Protein AF-A0A1J9Q0N7-F1 (afdb_monomer_lite)

Structure (mmCIF, N/CA/C/O backbone):
data_AF-A0A1J9Q0N7-F1
#
_entry.id   AF-A0A1J9Q0N7-F1
#
loop_
_atom_site.group_PDB
_atom_site.id
_atom_site.type_symbol
_atom_site.label_atom_id
_atom_site.label_alt_id
_atom_site.label_comp_id
_atom_site.label_asym_id
_atom_site.label_entity_id
_atom_site.label_seq_id
_atom_site.pdbx_PDB_ins_code
_atom_site.Cartn_x
_atom_site.Cartn_y
_atom_site.Cartn_z
_atom_site.occupancy
_atom_site.B_iso_or_equiv
_atom_site.auth_seq_id
_atom_site.auth_comp_id
_atom_site.auth_asym_id
_atom_site.auth_atom_id
_atom_site.pdbx_PDB_model_num
ATOM 1 N N . GLY A 1 1 ? -20.775 12.674 17.484 1.00 53.03 1 GLY A N 1
ATOM 2 C CA . GLY A 1 1 ? -19.984 13.177 16.344 1.00 53.03 1 GLY A CA 1
ATOM 3 C C . GLY A 1 1 ? -18.514 12.973 16.644 1.00 53.03 1 GLY A C 1
ATOM 4 O O . GLY A 1 1 ? -18.131 13.162 17.788 1.00 53.03 1 GLY A O 1
ATOM 5 N N . GLY A 1 2 ? -17.731 12.516 15.670 1.00 82.62 2 GLY A N 1
ATOM 6 C CA . GLY A 1 2 ? -16.293 12.234 15.780 1.00 82.62 2 GLY A CA 1
ATOM 7 C C . GLY A 1 2 ? -15.786 11.562 14.496 1.00 82.62 2 GLY A C 1
ATOM 8 O O . GLY A 1 2 ? -16.613 11.140 13.689 1.00 82.62 2 GLY A O 1
ATOM 9 N N . LEU A 1 3 ? -14.466 11.466 14.306 1.00 86.44 3 LEU A N 1
ATOM 10 C CA . LEU A 1 3 ? -13.850 10.841 13.123 1.00 86.44 3 LEU A CA 1
ATOM 11 C C . LEU A 1 3 ? -14.292 9.379 12.980 1.00 86.44 3 LEU A C 1
ATOM 13 O O . LEU A 1 3 ? -14.090 8.591 13.897 1.00 86.44 3 LEU A O 1
ATOM 17 N N . THR A 1 4 ? -14.908 9.011 11.859 1.00 92.62 4 THR A N 1
ATOM 18 C CA . THR A 1 4 ? -15.290 7.616 11.562 1.00 92.62 4 THR A CA 1
ATOM 19 C C . THR A 1 4 ? -14.228 6.894 10.742 1.00 92.62 4 THR A C 1
ATOM 21 O O . THR A 1 4 ? -14.087 5.685 10.876 1.00 92.62 4 THR A O 1
ATOM 24 N N . HIS A 1 5 ? -13.469 7.649 9.947 1.00 94.12 5 HIS A N 1
ATOM 25 C CA . HIS A 1 5 ? -12.405 7.162 9.081 1.00 94.12 5 HIS A CA 1
ATOM 26 C C . HIS A 1 5 ? -11.150 8.003 9.324 1.00 94.12 5 HIS A C 1
ATOM 28 O O . HIS A 1 5 ? -11.253 9.217 9.535 1.00 94.12 5 HIS A O 1
ATOM 34 N N . LEU A 1 6 ? -9.984 7.366 9.296 1.00 93.62 6 LEU A N 1
ATOM 35 C CA . LEU A 1 6 ? -8.681 8.019 9.298 1.00 93.62 6 LEU A CA 1
ATOM 36 C C . LEU A 1 6 ? -7.871 7.474 8.128 1.00 93.62 6 LEU A C 1
ATOM 38 O O . LEU A 1 6 ? -7.707 6.263 8.014 1.00 93.62 6 LEU A O 1
ATOM 42 N N . ASN A 1 7 ? -7.352 8.374 7.298 1.00 93.00 7 ASN A N 1
ATOM 43 C CA . ASN A 1 7 ? -6.473 8.031 6.189 1.00 93.00 7 ASN A CA 1
ATOM 44 C C . ASN A 1 7 ? -5.035 8.381 6.579 1.00 93.00 7 ASN A C 1
ATOM 46 O O . ASN A 1 7 ? -4.714 9.552 6.788 1.00 93.00 7 ASN A O 1
ATOM 50 N N . TYR A 1 8 ? -4.178 7.372 6.701 1.00 91.88 8 TYR A N 1
ATOM 51 C CA . TYR A 1 8 ? -2.742 7.564 6.839 1.00 91.88 8 TYR A CA 1
ATOM 52 C C . TYR A 1 8 ? -2.153 7.865 5.460 1.00 91.88 8 TYR A C 1
ATOM 54 O O . TYR A 1 8 ? -2.115 6.987 4.597 1.00 91.88 8 TYR A O 1
ATOM 62 N N . ALA A 1 9 ? -1.715 9.104 5.258 1.00 90.50 9 ALA A N 1
ATOM 63 C CA . ALA A 1 9 ? -1.194 9.590 3.989 1.00 90.50 9 ALA A CA 1
ATOM 64 C C . ALA A 1 9 ? 0.287 10.002 4.129 1.00 90.50 9 ALA A C 1
ATOM 66 O O . ALA A 1 9 ? 0.637 10.700 5.078 1.00 90.50 9 ALA A O 1
ATOM 67 N N . PHE A 1 10 ? 1.201 9.619 3.236 1.00 91.50 10 PHE A N 1
ATOM 68 C CA . PHE A 1 10 ? 1.045 8.715 2.089 1.00 91.50 10 PHE A CA 1
ATOM 69 C C . PHE A 1 10 ? 1.996 7.522 2.202 1.00 91.50 10 PHE A C 1
ATOM 71 O O . PHE A 1 10 ? 3.144 7.658 2.630 1.00 91.50 10 PHE A O 1
ATOM 78 N N . ALA A 1 11 ? 1.517 6.352 1.785 1.00 92.31 11 ALA A N 1
ATOM 79 C CA . ALA A 1 11 ? 2.356 5.205 1.477 1.00 92.31 11 ALA A CA 1
ATOM 80 C C . ALA A 1 11 ? 2.691 5.189 -0.020 1.00 92.31 11 ALA A C 1
ATOM 82 O O . ALA A 1 11 ? 1.924 5.665 -0.857 1.00 92.31 11 ALA A O 1
ATOM 83 N N . TYR A 1 12 ? 3.862 4.667 -0.358 1.00 93.94 12 TYR A N 1
ATOM 84 C CA . TYR A 1 12 ? 4.353 4.531 -1.726 1.00 93.94 12 TYR A CA 1
ATOM 85 C C . TYR A 1 12 ? 4.294 3.069 -2.162 1.00 93.94 12 TYR A C 1
ATOM 87 O O . TYR A 1 12 ? 3.919 2.184 -1.396 1.00 93.94 12 TYR A O 1
ATOM 95 N N . ILE A 1 13 ? 4.648 2.814 -3.416 1.00 95.25 13 ILE A N 1
ATOM 96 C CA . ILE A 1 13 ? 4.690 1.476 -3.997 1.00 95.25 13 ILE A CA 1
ATOM 97 C C . ILE A 1 13 ? 6.110 1.219 -4.486 1.00 95.25 13 ILE A C 1
ATOM 99 O O . ILE A 1 13 ? 6.657 2.032 -5.234 1.00 95.25 13 ILE A O 1
ATOM 103 N N . ASP A 1 14 ? 6.693 0.084 -4.111 1.00 92.94 14 ASP A N 1
ATOM 104 C CA . ASP A 1 14 ? 7.963 -0.345 -4.684 1.00 92.94 14 ASP A CA 1
ATOM 105 C C . ASP A 1 14 ? 7.800 -0.608 -6.199 1.00 92.94 14 ASP A C 1
ATOM 107 O O . ASP A 1 14 ? 6.906 -1.358 -6.614 1.00 92.94 14 ASP A O 1
ATOM 111 N N . PRO A 1 15 ? 8.652 -0.027 -7.066 1.00 91.00 15 PRO A N 1
ATOM 112 C CA . PRO A 1 15 ? 8.491 -0.108 -8.519 1.00 91.00 15 PRO A CA 1
ATOM 113 C C . PRO A 1 15 ? 8.688 -1.511 -9.111 1.00 91.00 15 PRO A C 1
ATOM 115 O O . PRO A 1 15 ? 8.385 -1.704 -10.295 1.00 91.00 15 PRO A O 1
ATOM 118 N N . THR A 1 16 ? 9.210 -2.464 -8.333 1.00 89.81 16 THR A N 1
ATOM 119 C CA . THR A 1 16 ? 9.556 -3.822 -8.768 1.00 89.81 16 THR A CA 1
ATOM 120 C C . THR A 1 16 ? 8.649 -4.866 -8.122 1.00 89.81 16 THR A C 1
ATOM 122 O O . THR A 1 16 ? 8.068 -5.713 -8.811 1.00 89.81 16 THR A O 1
ATOM 125 N N . SER A 1 17 ? 8.518 -4.837 -6.795 1.00 94.25 17 SER A N 1
ATOM 126 C CA . SER A 1 17 ? 7.697 -5.790 -6.053 1.00 94.25 17 SER A CA 1
ATOM 127 C C . SER A 1 17 ? 6.212 -5.420 -6.082 1.00 94.25 17 SER A C 1
ATOM 129 O O . SER A 1 17 ? 5.384 -6.326 -5.993 1.00 94.25 17 SER A O 1
ATOM 131 N N . PHE A 1 18 ? 5.872 -4.145 -6.310 1.00 95.88 18 PHE A N 1
ATOM 132 C CA . PHE A 1 18 ? 4.538 -3.569 -6.091 1.00 95.88 18 PHE A CA 1
ATOM 133 C C . PHE A 1 18 ? 4.049 -3.701 -4.648 1.00 95.88 18 PHE A C 1
ATOM 135 O O . PHE A 1 18 ? 2.843 -3.707 -4.399 1.00 95.88 18 PHE A O 1
ATOM 142 N N . GLU A 1 19 ? 4.961 -3.873 -3.696 1.00 94.12 19 GLU A N 1
ATOM 143 C CA . GLU A 1 19 ? 4.628 -3.830 -2.276 1.00 94.12 19 GLU A CA 1
ATOM 144 C C . GLU A 1 19 ? 4.401 -2.386 -1.850 1.00 94.12 19 GLU A C 1
ATOM 146 O O . GLU A 1 19 ? 5.060 -1.464 -2.338 1.00 94.12 19 GLU A O 1
ATOM 151 N N . VAL A 1 20 ? 3.449 -2.195 -0.943 1.00 91.88 20 VAL A N 1
ATOM 152 C CA . VAL A 1 20 ? 3.209 -0.894 -0.331 1.00 91.88 20 VAL A CA 1
ATOM 153 C C . VAL A 1 20 ? 4.289 -0.657 0.719 1.00 91.88 20 VAL A C 1
ATOM 155 O O . VAL A 1 20 ? 4.555 -1.516 1.555 1.00 91.88 20 VAL A O 1
ATOM 158 N N . THR A 1 21 ? 4.925 0.506 0.654 1.00 88.25 21 THR A N 1
ATOM 159 C CA . THR A 1 21 ? 6.058 0.897 1.495 1.00 88.25 21 THR A CA 1
ATOM 160 C C .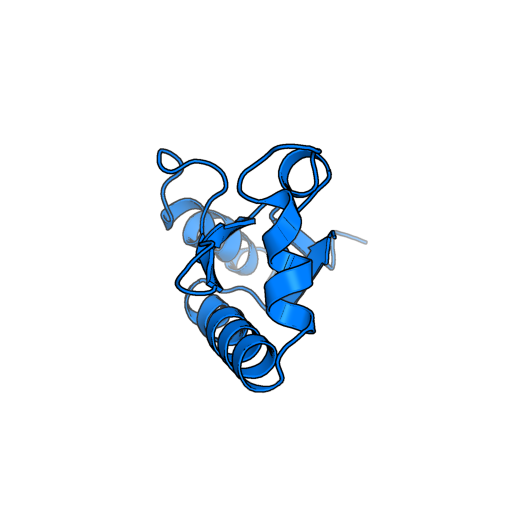 THR A 1 21 ? 5.865 2.315 2.029 1.00 88.25 21 THR A C 1
ATOM 162 O O . THR A 1 21 ? 4.958 3.036 1.612 1.00 88.25 21 THR A O 1
ATOM 165 N N . THR A 1 22 ? 6.698 2.742 2.969 1.00 84.31 22 THR A N 1
ATOM 166 C CA . THR A 1 22 ? 6.711 4.129 3.436 1.00 84.31 22 THR A CA 1
ATOM 167 C C . THR A 1 22 ? 7.239 5.063 2.343 1.00 84.31 22 THR A C 1
ATOM 169 O O . THR A 1 22 ? 8.068 4.680 1.520 1.00 84.31 22 THR A O 1
ATOM 172 N N . MET A 1 23 ? 6.753 6.309 2.316 1.00 81.94 23 MET A N 1
ATOM 173 C CA . MET A 1 23 ? 7.219 7.321 1.354 1.00 81.94 23 MET A CA 1
ATOM 174 C C . MET A 1 23 ? 8.723 7.608 1.483 1.00 81.94 23 MET A C 1
ATOM 176 O O . MET A 1 23 ? 9.401 7.849 0.487 1.00 81.94 23 MET A O 1
ATOM 180 N N . ASP A 1 24 ? 9.240 7.566 2.710 1.00 75.25 24 ASP A N 1
ATOM 181 C CA . ASP A 1 24 ? 10.659 7.697 3.018 1.00 75.25 24 ASP A CA 1
ATOM 182 C C . ASP A 1 24 ? 11.174 6.369 3.584 1.00 75.25 24 ASP A C 1
ATOM 184 O O . ASP A 1 24 ? 10.571 5.807 4.501 1.00 75.25 24 ASP A O 1
ATOM 188 N N . ALA A 1 25 ? 12.309 5.886 3.079 1.00 66.25 25 ALA A N 1
ATOM 189 C CA . ALA A 1 25 ? 12.993 4.718 3.628 1.00 66.25 25 ALA A CA 1
ATOM 190 C C . ALA A 1 25 ? 13.451 4.932 5.085 1.00 66.25 25 ALA A C 1
ATOM 192 O O . ALA A 1 25 ? 13.682 3.962 5.803 1.00 66.25 25 ALA A O 1
ATOM 193 N N . ALA A 1 26 ? 13.587 6.189 5.526 1.00 67.00 26 ALA A N 1
ATOM 194 C CA . ALA A 1 26 ? 13.876 6.540 6.912 1.00 67.00 26 ALA A CA 1
ATOM 195 C C . ALA A 1 26 ? 12.632 6.528 7.818 1.00 67.00 26 ALA A C 1
ATOM 197 O O . ALA A 1 26 ? 12.781 6.463 9.040 1.00 67.00 26 ALA A O 1
ATOM 198 N N . ALA A 1 27 ? 11.419 6.582 7.255 1.00 76.38 27 ALA A N 1
ATOM 199 C CA . ALA A 1 27 ? 10.198 6.460 8.041 1.00 76.38 27 ALA A CA 1
ATOM 200 C C . ALA A 1 27 ? 10.022 4.992 8.470 1.00 76.38 27 ALA A C 1
ATOM 202 O O . ALA A 1 27 ? 9.950 4.108 7.613 1.00 76.38 27 ALA A O 1
ATOM 203 N N . PRO A 1 28 ? 9.967 4.695 9.778 1.00 79.31 28 PRO A N 1
ATOM 204 C CA . PRO A 1 28 ? 9.885 3.321 10.235 1.00 79.31 28 PRO A CA 1
ATOM 205 C C . PRO A 1 28 ? 8.476 2.766 10.017 1.00 79.31 28 PRO A C 1
ATOM 207 O O . PRO A 1 28 ? 7.478 3.442 10.268 1.00 79.31 28 PRO A O 1
ATOM 210 N N . ILE A 1 29 ? 8.393 1.493 9.626 1.00 77.62 29 ILE A N 1
ATOM 211 C CA . ILE A 1 29 ? 7.116 0.780 9.462 1.00 77.62 29 ILE A CA 1
ATOM 212 C C . ILE A 1 29 ? 6.290 0.753 10.760 1.00 77.62 29 ILE A C 1
ATOM 214 O O . ILE A 1 29 ? 5.068 0.674 10.708 1.00 77.62 29 ILE A O 1
ATOM 218 N N . SER A 1 30 ? 6.944 0.897 11.922 1.00 81.50 30 SER A N 1
ATOM 219 C CA . SER A 1 30 ? 6.296 0.978 13.239 1.00 81.50 30 SER A CA 1
ATOM 220 C C . SER A 1 30 ? 5.328 2.156 13.374 1.00 81.50 30 SER A C 1
ATOM 222 O O . SER A 1 30 ? 4.457 2.123 14.237 1.00 81.50 30 SER A O 1
ATOM 224 N N . LEU A 1 31 ? 5.425 3.175 12.509 1.00 81.88 31 LEU A N 1
ATOM 225 C CA . LEU A 1 31 ? 4.419 4.237 12.436 1.00 81.88 31 LEU A CA 1
AT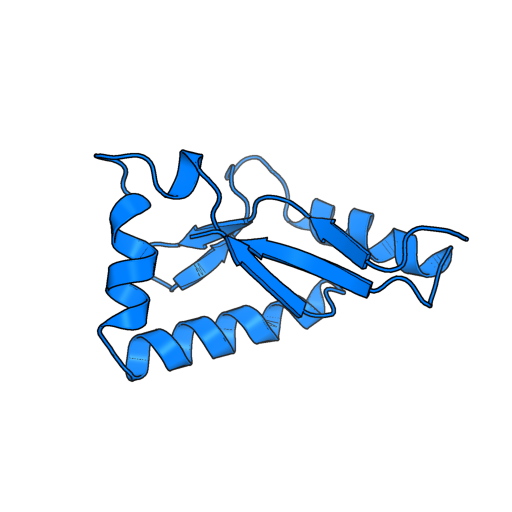OM 226 C C . LEU A 1 31 ? 3.026 3.682 12.110 1.00 81.88 31 LEU A C 1
ATOM 228 O O . LEU A 1 31 ? 2.030 4.230 12.574 1.00 81.88 31 LEU A O 1
ATOM 232 N N . PHE A 1 32 ? 2.932 2.584 11.355 1.00 81.94 32 PHE A N 1
ATOM 233 C CA . PHE A 1 32 ? 1.649 1.935 11.095 1.00 81.94 32 PHE A CA 1
ATOM 234 C C . PHE A 1 32 ? 1.042 1.359 12.380 1.00 81.94 32 PHE A C 1
ATOM 236 O O . PHE A 1 32 ? -0.144 1.568 12.638 1.00 81.94 32 PHE A O 1
ATOM 243 N N . ASP A 1 33 ? 1.864 0.737 13.227 1.00 83.25 33 ASP A N 1
ATOM 244 C CA . ASP A 1 33 ? 1.426 0.191 14.516 1.00 83.25 33 ASP A CA 1
ATOM 245 C C . ASP A 1 33 ? 0.976 1.304 15.478 1.00 83.25 33 ASP A C 1
ATOM 247 O O . ASP A 1 33 ? -0.051 1.181 16.151 1.00 83.25 33 ASP A O 1
ATOM 251 N N . GLU A 1 34 ? 1.706 2.425 15.517 1.00 86.06 34 GLU A N 1
ATOM 252 C CA . GLU A 1 34 ? 1.349 3.599 16.327 1.00 86.06 34 GLU A CA 1
ATOM 253 C C . GLU A 1 34 ? -0.007 4.187 15.916 1.00 86.06 34 GLU A C 1
ATOM 255 O O . GLU A 1 34 ? -0.825 4.550 16.766 1.00 86.06 34 GLU A O 1
ATOM 260 N N . VAL A 1 35 ? -0.282 4.243 14.613 1.00 86.19 35 VAL A N 1
ATOM 261 C CA . VAL A 1 35 ? -1.558 4.743 14.091 1.00 86.19 35 VAL A CA 1
ATOM 262 C C . VAL A 1 35 ? -2.685 3.746 14.371 1.00 86.19 35 VAL A C 1
ATOM 264 O O . VAL A 1 35 ? -3.780 4.148 14.775 1.00 86.19 35 VAL A O 1
ATOM 267 N N . ALA A 1 36 ? -2.426 2.444 14.239 1.00 85.94 36 ALA A N 1
ATOM 268 C CA . ALA A 1 36 ? -3.388 1.399 14.577 1.00 85.94 36 ALA A CA 1
ATOM 269 C C . ALA A 1 36 ? -3.772 1.404 16.065 1.00 85.94 36 ALA A C 1
ATOM 271 O O . ALA A 1 36 ? -4.925 1.116 16.404 1.00 85.94 36 ALA A O 1
ATOM 272 N N . ALA A 1 37 ? -2.865 1.816 16.957 1.00 90.88 37 ALA A N 1
ATOM 273 C CA . ALA A 1 37 ? -3.142 1.938 18.388 1.00 90.88 37 ALA A CA 1
ATOM 274 C C . ALA A 1 37 ? -4.288 2.921 18.709 1.00 90.88 37 ALA A C 1
ATOM 276 O O . ALA A 1 37 ? -4.939 2.785 19.747 1.00 90.88 37 ALA A O 1
ATOM 277 N N . LEU A 1 38 ? -4.632 3.854 17.809 1.00 90.19 38 LEU A N 1
ATOM 278 C CA . LEU A 1 38 ? -5.796 4.739 17.969 1.00 90.19 38 LEU A CA 1
ATOM 279 C C . LEU A 1 38 ? -7.121 3.965 18.081 1.00 90.19 38 LEU A C 1
ATOM 281 O O . LEU A 1 38 ? -8.065 4.432 18.729 1.00 90.19 38 LEU A O 1
ATOM 285 N N . LYS A 1 39 ? -7.190 2.754 17.516 1.00 90.31 39 LYS A N 1
ATOM 286 C CA . LYS A 1 39 ? -8.362 1.876 17.624 1.00 90.31 39 LYS A CA 1
ATOM 287 C C . LYS A 1 39 ? -8.594 1.364 19.046 1.00 90.31 39 LYS A C 1
ATOM 289 O O . LYS A 1 39 ? -9.730 1.040 19.377 1.00 90.31 39 LYS A O 1
ATOM 294 N N . ILE A 1 40 ? -7.575 1.363 19.915 1.00 91.06 40 ILE A N 1
ATOM 295 C CA . ILE A 1 40 ? -7.739 1.054 21.349 1.00 91.06 40 ILE A CA 1
ATOM 296 C C . ILE A 1 40 ? -8.681 2.075 22.000 1.00 91.06 40 ILE A C 1
ATOM 298 O O . ILE A 1 40 ? -9.541 1.716 22.801 1.00 91.06 40 ILE A O 1
ATOM 302 N N . VAL A 1 41 ? -8.548 3.349 21.623 1.00 91.88 41 VAL A N 1
ATOM 303 C CA . VAL A 1 41 ? -9.373 4.447 22.148 1.00 91.88 41 VAL A CA 1
ATOM 304 C C . VAL A 1 41 ? -10.721 4.516 21.429 1.00 91.88 41 VAL A C 1
ATOM 306 O O . VAL A 1 41 ? -11.747 4.802 22.049 1.00 91.88 41 VAL A O 1
ATOM 309 N N . LYS A 1 42 ? -10.742 4.243 20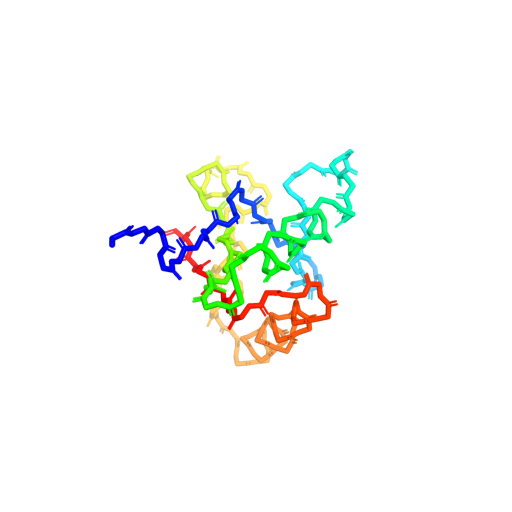.120 1.00 92.38 42 LYS A N 1
ATOM 310 C CA . LYS A 1 42 ? -11.961 4.251 19.309 1.00 92.38 42 LYS A CA 1
ATOM 311 C C . LYS A 1 42 ? -12.059 2.986 18.446 1.00 92.38 42 LYS A C 1
ATOM 313 O O . LYS A 1 42 ? -11.705 3.034 17.272 1.00 92.38 42 LYS A O 1
ATOM 318 N N . PRO A 1 43 ? -12.640 1.890 18.968 1.00 92.69 43 PRO A N 1
ATOM 319 C CA . PRO A 1 43 ? -12.748 0.628 18.227 1.00 92.69 43 PRO A CA 1
ATOM 320 C C . PRO A 1 43 ? -13.586 0.710 16.944 1.00 92.69 43 PRO A C 1
ATOM 322 O O . PRO A 1 43 ? -13.460 -0.137 16.071 1.00 92.69 43 PRO A O 1
ATOM 325 N N . SER A 1 44 ? -14.453 1.724 16.828 1.00 94.06 44 SER A N 1
ATOM 326 C CA . SER A 1 44 ? -15.251 1.990 15.624 1.00 94.06 44 SER A CA 1
ATOM 327 C C . SER A 1 44 ? -14.547 2.854 14.576 1.00 94.06 44 SER A C 1
ATOM 329 O O . SER A 1 44 ? -15.169 3.192 13.572 1.00 94.06 44 SER A O 1
ATOM 331 N N . LEU A 1 45 ? -13.299 3.271 14.816 1.00 94.94 45 LEU A N 1
ATOM 332 C CA . LEU A 1 45 ? -12.504 3.994 13.831 1.00 94.94 45 LEU A CA 1
ATOM 333 C C . LEU A 1 45 ? -12.069 3.028 12.730 1.00 94.94 45 LEU A C 1
ATOM 335 O O . LEU A 1 45 ? -11.433 2.017 13.022 1.00 94.94 45 LEU A O 1
ATOM 339 N N . GLN A 1 46 ? -12.376 3.372 11.483 1.00 95.12 46 GLN A N 1
ATOM 340 C CA . GLN A 1 46 ? -11.839 2.673 10.326 1.00 95.12 46 GLN A CA 1
ATOM 341 C C . GLN A 1 46 ? -10.543 3.351 9.885 1.00 95.12 46 GLN A C 1
ATOM 343 O O . GLN A 1 46 ? -10.506 4.566 9.682 1.00 95.12 46 GLN A O 1
ATOM 348 N N . LEU A 1 47 ? -9.475 2.574 9.777 1.00 94.75 47 LEU A N 1
ATOM 349 C CA . LEU A 1 47 ? -8.149 3.053 9.432 1.00 94.75 47 LEU A CA 1
ATOM 350 C C . LEU A 1 47 ? -7.799 2.630 8.005 1.00 94.75 47 LEU A C 1
ATOM 352 O O . LEU A 1 47 ? -7.788 1.444 7.697 1.00 94.75 47 LEU A O 1
ATOM 356 N N . TYR A 1 48 ? -7.469 3.586 7.150 1.00 95.31 48 TYR A N 1
ATOM 357 C CA . TYR A 1 48 ? -7.077 3.347 5.766 1.00 95.31 48 TYR A CA 1
ATOM 358 C C . TYR A 1 48 ? -5.672 3.875 5.529 1.00 95.31 48 TYR A C 1
ATOM 360 O O . TYR A 1 48 ? -5.243 4.841 6.160 1.00 95.31 48 TYR A O 1
ATOM 368 N N . VAL A 1 49 ? -4.962 3.254 4.599 1.00 93.75 49 VAL A N 1
ATOM 369 C CA . VAL A 1 49 ? -3.694 3.768 4.078 1.00 93.75 49 VAL A CA 1
ATOM 370 C C . VAL A 1 49 ? -3.933 4.373 2.701 1.00 93.75 49 VAL A C 1
ATOM 372 O O . VAL A 1 49 ? -4.413 3.689 1.797 1.00 93.75 49 VAL A O 1
ATOM 375 N N . SER A 1 50 ? -3.615 5.658 2.555 1.00 95.88 50 SER A N 1
ATOM 376 C CA . SER A 1 50 ? -3.637 6.358 1.270 1.00 95.88 50 SER A CA 1
ATOM 377 C C . SER A 1 50 ? -2.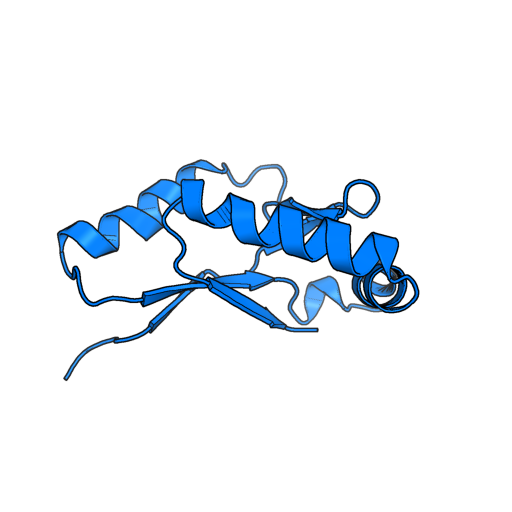327 6.092 0.535 1.00 95.88 50 SER A C 1
ATOM 379 O O . SER A 1 50 ? -1.250 6.442 1.021 1.00 95.88 50 SER A O 1
ATOM 381 N N . ILE A 1 51 ? -2.413 5.454 -0.629 1.00 96.00 51 ILE A N 1
ATOM 382 C CA . ILE A 1 51 ? -1.274 5.043 -1.450 1.00 96.00 51 ILE A CA 1
ATOM 383 C C . ILE A 1 51 ? -1.161 5.992 -2.645 1.00 96.00 51 ILE A C 1
ATOM 385 O O . ILE A 1 51 ? -2.104 6.092 -3.429 1.00 96.00 51 ILE A O 1
ATOM 389 N N . GLY A 1 52 ? -0.003 6.633 -2.813 1.00 95.75 52 GLY A N 1
ATOM 390 C CA . GLY A 1 52 ? 0.274 7.558 -3.914 1.00 95.75 52 GLY A CA 1
ATOM 391 C C . GLY A 1 52 ? 0.416 9.013 -3.462 1.00 95.75 52 GLY A C 1
ATOM 392 O O . GLY A 1 52 ? 1.330 9.344 -2.703 1.00 95.75 52 GLY A O 1
ATOM 393 N N . GLY A 1 53 ? -0.459 9.878 -3.971 1.00 95.56 53 GLY A N 1
ATOM 394 C CA . GLY A 1 53 ? -0.460 11.323 -3.765 1.00 95.56 53 GLY A CA 1
ATOM 395 C C . GLY A 1 53 ? 0.258 12.096 -4.876 1.00 95.56 53 GLY A C 1
ATOM 396 O O . GLY A 1 53 ? 1.007 11.541 -5.680 1.00 95.56 53 GLY A O 1
ATOM 397 N N . CYS A 1 54 ? 0.072 13.419 -4.896 1.00 93.44 54 CYS A N 1
ATOM 398 C CA . CYS A 1 54 ? 0.590 14.295 -5.957 1.00 93.44 54 CYS A CA 1
ATOM 399 C C . CYS A 1 54 ? 2.095 14.086 -6.236 1.00 93.44 54 CYS A C 1
ATOM 401 O O . CYS A 1 54 ? 2.483 13.864 -7.379 1.00 93.44 54 CYS A O 1
ATOM 403 N N . THR A 1 55 ? 2.930 14.033 -5.189 1.00 93.31 55 THR A N 1
ATOM 404 C CA . THR A 1 55 ? 4.384 13.813 -5.325 1.00 93.31 55 THR A CA 1
ATOM 405 C C . THR A 1 55 ? 4.742 12.429 -5.873 1.00 93.31 55 THR A C 1
ATOM 407 O O . THR A 1 55 ? 5.733 12.285 -6.583 1.00 93.31 55 THR A O 1
ATOM 410 N N . PHE A 1 56 ? 3.933 11.401 -5.599 1.00 94.25 56 PHE A N 1
ATOM 411 C CA . PHE A 1 56 ? 4.140 10.072 -6.180 1.00 94.25 56 PHE A CA 1
ATOM 412 C C . PHE A 1 56 ? 3.913 10.099 -7.697 1.00 94.25 56 PHE A C 1
ATOM 414 O O . PHE A 1 56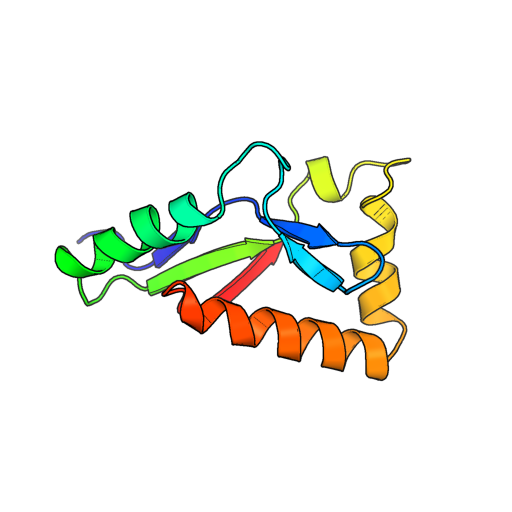 ? 4.648 9.458 -8.454 1.00 94.25 56 PHE A O 1
ATOM 421 N N . SER A 1 57 ? 2.917 10.872 -8.129 1.00 94.25 57 SER A N 1
ATOM 422 C CA . SER A 1 57 ? 2.505 11.035 -9.523 1.00 94.25 57 SER A CA 1
ATOM 423 C C . SER A 1 57 ? 3.296 12.118 -10.284 1.00 94.25 57 SER A C 1
ATOM 425 O O . SER A 1 57 ? 3.050 12.316 -11.477 1.00 94.25 57 SER A O 1
ATOM 427 N N . ASP A 1 58 ? 4.270 12.787 -9.648 1.00 95.75 58 ASP A N 1
ATOM 428 C CA . ASP A 1 58 ? 5.068 13.856 -10.262 1.00 95.75 58 ASP A CA 1
AT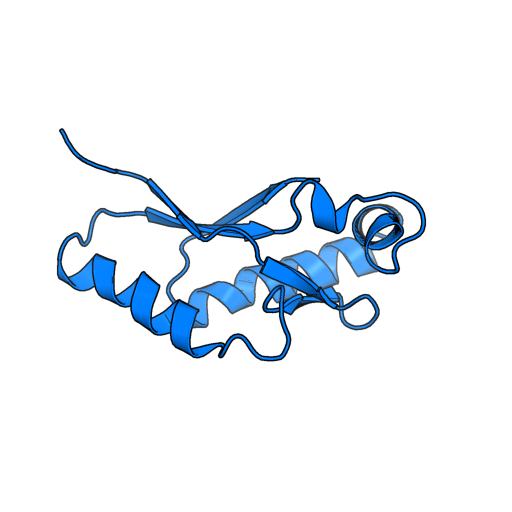OM 429 C C . ASP A 1 58 ? 5.815 13.384 -11.516 1.00 95.75 58 ASP A C 1
ATOM 431 O O . ASP A 1 58 ? 6.412 12.303 -11.568 1.00 95.75 58 ASP A O 1
ATOM 435 N N . ASN A 1 59 ? 5.832 14.236 -12.543 1.00 95.25 59 ASN A N 1
ATOM 436 C CA . ASN A 1 59 ? 6.476 13.921 -13.814 1.00 95.25 59 ASN A CA 1
ATOM 437 C C . ASN A 1 59 ? 7.985 13.682 -13.669 1.00 95.25 59 ASN A C 1
ATOM 439 O O . ASN A 1 59 ? 8.677 14.399 -12.950 1.00 95.25 59 ASN A O 1
ATOM 443 N N . ASN A 1 60 ? 8.511 12.741 -14.462 1.00 95.12 60 ASN A N 1
ATOM 444 C CA . ASN A 1 60 ? 9.938 12.393 -14.511 1.00 95.12 60 ASN A CA 1
ATOM 445 C C . ASN A 1 60 ? 10.489 11.773 -13.212 1.00 95.12 60 ASN A C 1
ATOM 447 O O . ASN A 1 60 ? 11.702 11.763 -13.003 1.00 95.12 60 ASN A O 1
ATOM 451 N N . THR A 1 61 ? 9.623 11.226 -12.357 1.00 93.50 61 THR A N 1
ATOM 452 C CA . THR A 1 61 ? 10.016 10.442 -11.179 1.00 93.50 61 THR A CA 1
ATOM 453 C C . THR A 1 61 ? 9.977 8.941 -11.473 1.00 93.50 61 THR A C 1
ATOM 455 O O . THR A 1 61 ? 9.352 8.475 -12.429 1.00 93.50 61 THR A O 1
ATOM 458 N N . ILE A 1 62 ? 10.639 8.146 -10.627 1.00 93.12 62 ILE A N 1
ATOM 459 C CA . ILE A 1 62 ? 10.593 6.677 -10.725 1.00 93.12 62 ILE A CA 1
ATOM 460 C C . ILE A 1 62 ? 9.213 6.104 -10.365 1.00 93.12 62 ILE A C 1
ATOM 462 O O . ILE A 1 62 ? 8.890 4.987 -10.780 1.00 93.12 62 ILE A O 1
ATOM 466 N N . THR A 1 63 ? 8.410 6.863 -9.612 1.00 94.38 63 THR A N 1
ATOM 467 C CA . THR A 1 63 ? 7.086 6.473 -9.116 1.00 94.38 63 THR A CA 1
ATOM 468 C C . THR A 1 63 ? 5.967 6.768 -10.107 1.00 94.38 63 THR A C 1
ATOM 470 O O . THR A 1 63 ? 5.046 5.960 -10.227 1.00 94.38 63 THR A O 1
ATOM 473 N N . GLN A 1 64 ? 6.109 7.820 -10.922 1.00 95.94 64 GLN A N 1
ATOM 474 C CA . GLN A 1 64 ? 5.143 8.223 -11.950 1.00 95.94 64 GLN A CA 1
ATOM 475 C C . GLN A 1 64 ? 4.554 7.058 -12.779 1.00 95.94 64 GLN A C 1
ATOM 477 O O . GLN A 1 64 ? 3.333 6.984 -12.935 1.00 95.94 64 GLN A O 1
ATOM 482 N N . PRO A 1 65 ? 5.345 6.114 -13.339 1.00 96.69 65 PRO A N 1
ATOM 483 C CA . PRO A 1 65 ? 4.783 5.071 -14.192 1.00 96.69 65 PRO A CA 1
ATOM 484 C C . PRO A 1 65 ? 4.147 3.906 -13.420 1.00 96.69 65 PRO A C 1
ATOM 486 O O . PRO A 1 65 ? 3.596 3.012 -14.065 1.00 96.69 65 PRO A O 1
ATOM 489 N N . ILE A 1 66 ? 4.266 3.834 -12.089 1.00 97.38 66 ILE A N 1
ATOM 490 C CA . ILE A 1 66 ? 3.970 2.612 -11.326 1.00 97.38 66 ILE A CA 1
ATOM 491 C C . ILE A 1 66 ? 2.492 2.226 -11.423 1.00 97.38 66 ILE A C 1
ATOM 493 O O . ILE A 1 66 ? 2.203 1.096 -11.821 1.00 97.38 66 ILE A O 1
ATOM 497 N N . PHE A 1 67 ? 1.553 3.142 -11.173 1.00 97.62 67 PHE A N 1
ATOM 498 C CA . PHE A 1 67 ? 0.124 2.831 -11.324 1.00 97.62 67 PHE A CA 1
ATOM 499 C C . PHE A 1 67 ? -0.229 2.402 -12.756 1.00 97.62 67 PHE A C 1
ATOM 501 O O . PHE A 1 67 ? -0.972 1.438 -12.970 1.00 97.62 67 PHE A O 1
ATOM 508 N N . GLY A 1 68 ? 0.390 3.030 -13.761 1.00 97.56 68 GLY A N 1
ATOM 509 C CA . GLY A 1 68 ? 0.276 2.605 -15.156 1.00 97.56 68 GLY A CA 1
ATOM 510 C C . GLY A 1 68 ? 0.807 1.184 -15.399 1.00 97.56 68 GLY A C 1
ATOM 511 O O . GLY A 1 68 ? 0.177 0.398 -16.105 1.00 97.56 68 GLY A O 1
ATOM 512 N N . LYS A 1 69 ? 1.944 0.808 -14.802 1.00 97.56 69 LYS A N 1
ATOM 513 C CA . LYS A 1 69 ? 2.509 -0.554 -14.888 1.00 97.56 69 LYS A CA 1
ATOM 514 C C . LYS A 1 69 ? 1.623 -1.590 -14.195 1.00 97.56 69 LYS A C 1
ATOM 516 O O . LYS A 1 69 ? 1.472 -2.696 -14.721 1.00 97.56 69 LYS A O 1
ATOM 521 N N . ILE A 1 70 ? 1.036 -1.242 -13.050 1.00 98.19 70 ILE A N 1
ATOM 522 C CA . ILE A 1 70 ? 0.124 -2.116 -12.305 1.00 98.19 70 ILE A CA 1
ATOM 523 C C . ILE A 1 70 ? -1.134 -2.374 -13.131 1.00 98.19 70 ILE A C 1
ATOM 525 O O . ILE A 1 70 ? -1.479 -3.522 -13.404 1.00 98.19 70 ILE A O 1
ATOM 529 N N . THR A 1 71 ? -1.793 -1.318 -13.606 1.00 97.75 71 THR A N 1
ATOM 530 C CA . THR A 1 71 ? -3.084 -1.436 -14.299 1.00 97.75 71 THR A CA 1
ATOM 531 C C . THR A 1 71 ? -3.006 -2.124 -15.660 1.00 97.75 71 THR A C 1
ATOM 533 O O . THR A 1 71 ? -3.971 -2.779 -16.055 1.00 97.75 71 THR A O 1
ATOM 536 N N . ARG A 1 72 ? -1.865 -2.059 -16.359 1.00 97.69 72 ARG A N 1
ATOM 537 C CA . ARG A 1 72 ? -1.679 -2.648 -17.700 1.00 97.69 72 ARG A CA 1
ATOM 538 C C . ARG A 1 72 ? -1.631 -4.178 -17.750 1.00 97.69 72 ARG A C 1
ATOM 540 O O . ARG A 1 72 ? -1.770 -4.732 -18.836 1.00 97.69 72 ARG A O 1
ATOM 547 N N . SER A 1 73 ? -1.452 -4.873 -16.626 1.00 98.12 73 SER A N 1
ATOM 548 C CA . SER A 1 73 ? -1.328 -6.339 -16.598 1.00 98.12 73 SER A CA 1
ATOM 549 C C . SER A 1 73 ? -2.257 -6.959 -15.552 1.00 98.12 73 SER A C 1
ATOM 551 O O . SER A 1 73 ? -2.200 -6.553 -14.392 1.00 98.12 73 SER A O 1
ATOM 553 N N . PRO A 1 74 ? -3.071 -7.976 -15.903 1.00 98.44 74 PRO A N 1
ATOM 554 C CA . PRO A 1 74 ? -3.857 -8.721 -14.919 1.00 98.44 74 PRO A CA 1
ATOM 555 C C . PRO A 1 74 ? -3.005 -9.298 -13.784 1.00 98.44 74 PRO A C 1
ATOM 557 O O . PRO A 1 74 ? -3.395 -9.195 -12.626 1.00 98.44 74 PRO A O 1
ATOM 560 N N . ALA A 1 75 ? -1.821 -9.831 -14.102 1.00 98.12 75 ALA A N 1
ATOM 561 C CA . ALA A 1 75 ? -0.908 -10.382 -13.104 1.00 98.12 75 ALA A CA 1
ATOM 562 C C . ALA A 1 75 ? -0.379 -9.300 -12.150 1.00 98.12 75 ALA A C 1
ATOM 564 O O . ALA A 1 75 ? -0.291 -9.530 -10.948 1.00 98.12 75 ALA A O 1
ATOM 565 N N . ASN A 1 76 ? -0.086 -8.099 -12.662 1.00 98.00 76 ASN A N 1
ATOM 566 C CA . ASN A 1 76 ? 0.384 -6.995 -11.824 1.00 98.00 76 ASN A CA 1
ATOM 567 C C . ASN A 1 76 ? -0.735 -6.451 -10.930 1.00 98.00 76 ASN A C 1
ATOM 569 O O . ASN A 1 76 ? -0.484 -6.166 -9.763 1.00 98.00 76 ASN A O 1
ATOM 573 N N . ARG A 1 77 ? -1.966 -6.345 -11.453 1.00 98.06 77 ARG A N 1
ATOM 574 C CA . ARG A 1 77 ? -3.138 -5.975 -10.646 1.00 98.06 77 ARG A CA 1
ATOM 575 C C . ARG A 1 77 ? -3.374 -6.972 -9.517 1.00 98.06 77 ARG A C 1
ATOM 577 O O . ARG A 1 77 ? -3.585 -6.539 -8.393 1.00 98.06 77 ARG A O 1
ATOM 584 N N . GLN A 1 78 ? -3.297 -8.276 -9.802 1.00 98.19 78 GLN A N 1
ATOM 585 C CA . GLN A 1 78 ? -3.445 -9.308 -8.774 1.00 98.19 78 GLN A CA 1
ATOM 586 C C . GLN A 1 78 ? -2.349 -9.186 -7.713 1.00 98.19 78 GLN A C 1
ATOM 588 O O . GLN A 1 78 ? -2.657 -9.099 -6.533 1.00 98.19 78 GLN A O 1
ATOM 593 N N . LYS A 1 79 ? -1.085 -9.072 -8.136 1.00 97.62 79 LYS A N 1
ATOM 594 C CA . LYS A 1 79 ? 0.048 -8.917 -7.219 1.00 97.62 79 LYS A CA 1
ATOM 595 C C . LYS A 1 79 ? -0.104 -7.697 -6.305 1.00 97.62 79 LYS A C 1
ATOM 597 O O . LYS A 1 79 ? 0.093 -7.802 -5.102 1.00 97.62 79 LYS A O 1
ATOM 602 N N . PHE A 1 80 ? -0.481 -6.546 -6.863 1.00 97.69 80 PHE A N 1
ATOM 603 C CA . PHE A 1 80 ? -0.719 -5.336 -6.076 1.00 97.69 80 PHE A CA 1
ATOM 604 C C . PHE A 1 80 ? -1.901 -5.493 -5.106 1.00 97.69 80 PHE A C 1
ATOM 606 O O . PHE A 1 80 ? -1.820 -5.030 -3.969 1.00 97.69 80 PHE A O 1
ATOM 613 N N . ALA A 1 81 ? -2.979 -6.165 -5.523 1.00 97.19 81 ALA A N 1
ATOM 614 C CA . ALA A 1 81 ? -4.116 -6.450 -4.653 1.00 97.19 81 ALA A CA 1
ATOM 615 C C . ALA A 1 81 ? -3.715 -7.362 -3.481 1.00 97.19 81 ALA A C 1
ATOM 617 O O . ALA A 1 81 ? -4.032 -7.042 -2.338 1.00 97.19 81 ALA A O 1
ATOM 618 N N . ASP A 1 82 ? -2.958 -8.432 -3.740 1.00 96.62 82 ASP A N 1
ATOM 619 C CA . ASP A 1 82 ? -2.461 -9.349 -2.705 1.00 96.62 82 ASP A CA 1
ATOM 620 C C . ASP A 1 82 ? -1.556 -8.614 -1.699 1.00 96.62 82 ASP A C 1
ATOM 622 O O . ASP A 1 82 ? -1.721 -8.750 -0.485 1.00 96.62 82 ASP A O 1
ATOM 626 N N . ASN A 1 83 ? -0.659 -7.756 -2.198 1.00 95.12 83 ASN A N 1
ATOM 627 C CA . ASN A 1 83 ? 0.190 -6.899 -1.367 1.00 95.12 83 ASN A CA 1
ATOM 628 C C . ASN A 1 83 ? -0.613 -5.860 -0.570 1.00 95.12 83 ASN A C 1
ATOM 630 O O . ASN A 1 83 ? -0.227 -5.503 0.534 1.00 95.12 83 ASN A O 1
ATOM 634 N N . SER A 1 84 ? -1.726 -5.362 -1.109 1.00 95.44 84 SER A N 1
ATOM 635 C CA . SER A 1 84 ? -2.596 -4.419 -0.398 1.00 95.44 84 SER A CA 1
ATOM 636 C C . SER A 1 84 ? -3.364 -5.105 0.731 1.00 95.44 84 SER A C 1
ATOM 638 O O . SER A 1 84 ? -3.551 -4.522 1.794 1.00 95.44 84 SER A O 1
ATOM 640 N N . VAL A 1 85 ? -3.784 -6.360 0.532 1.00 95.00 85 VAL A N 1
ATOM 641 C CA . VAL A 1 85 ? -4.469 -7.151 1.566 1.00 95.00 85 VAL A CA 1
ATOM 642 C C . VAL A 1 85 ? -3.556 -7.407 2.764 1.00 95.00 85 VAL A C 1
ATOM 644 O O . VAL A 1 85 ? -4.042 -7.378 3.893 1.00 95.00 85 VAL A O 1
ATOM 647 N N . SER A 1 86 ? -2.249 -7.603 2.551 1.00 92.38 86 SER A N 1
ATOM 648 C CA . SER A 1 86 ? -1.301 -7.860 3.646 1.00 92.38 86 SER A CA 1
ATOM 649 C C . SER A 1 86 ? -1.149 -6.684 4.618 1.00 92.38 86 SER A C 1
ATOM 651 O O . SER A 1 86 ? -0.696 -6.884 5.740 1.00 92.38 86 SER A O 1
ATOM 653 N N . LEU A 1 87 ? -1.598 -5.476 4.254 1.00 90.44 87 LEU A N 1
ATOM 654 C CA . LEU A 1 87 ? -1.587 -4.303 5.137 1.00 90.44 87 LEU A CA 1
ATOM 655 C C . LEU A 1 87 ? -2.516 -4.453 6.348 1.00 90.44 87 LEU A C 1
ATOM 657 O O . LEU A 1 87 ? -2.346 -3.746 7.343 1.00 90.44 87 LEU A O 1
ATOM 661 N N . ASN A 1 88 ? -3.441 -5.417 6.311 1.00 91.62 88 ASN A N 1
ATOM 662 C CA . ASN A 1 88 ? -4.251 -5.789 7.468 1.00 91.62 88 ASN A CA 1
ATOM 663 C C . ASN A 1 88 ? -3.404 -6.217 8.681 1.00 91.62 88 ASN A C 1
ATOM 665 O O . ASN A 1 88 ? -3.838 -6.029 9.817 1.00 91.62 88 ASN A O 1
ATOM 669 N N . GLN A 1 89 ? -2.185 -6.726 8.461 1.00 89.81 89 GLN A N 1
ATOM 670 C CA . GLN A 1 89 ? -1.277 -7.144 9.528 1.00 89.81 89 GLN A CA 1
ATOM 671 C C . GLN A 1 89 ? -0.812 -5.965 10.391 1.00 89.81 89 GLN A C 1
ATOM 673 O O . GLN A 1 89 ? -0.465 -6.163 11.550 1.00 89.81 89 GLN A O 1
ATOM 678 N N . TYR A 1 90 ? -0.863 -4.747 9.841 1.00 87.75 90 TYR A N 1
ATOM 679 C CA . TYR A 1 90 ? -0.544 -3.501 10.536 1.00 87.75 90 TYR A CA 1
ATOM 680 C C . TYR A 1 90 ? -1.792 -2.789 11.086 1.00 87.75 90 TYR A C 1
ATOM 682 O O . TYR A 1 90 ? -1.712 -1.654 11.538 1.00 87.75 90 TYR A O 1
ATOM 690 N N . GLY A 1 91 ? -2.973 -3.420 11.032 1.00 90.19 91 GLY A N 1
ATOM 691 C CA . GLY A 1 91 ? -4.213 -2.885 11.609 1.00 90.19 91 GLY A CA 1
ATOM 692 C C . GLY A 1 91 ? -5.053 -1.982 10.696 1.00 90.19 91 GLY A C 1
ATOM 693 O O . GLY A 1 91 ? -6.080 -1.460 11.153 1.00 90.19 91 GLY A O 1
ATOM 694 N N . PHE A 1 92 ? -4.666 -1.826 9.424 1.00 93.44 92 PHE A N 1
ATOM 695 C CA . PHE A 1 92 ? -5.465 -1.132 8.409 1.00 93.44 92 PHE A CA 1
ATOM 696 C C . PHE A 1 92 ? -6.702 -1.950 8.002 1.00 93.44 92 PHE A C 1
ATOM 698 O O . PHE A 1 92 ? -6.631 -3.157 7.782 1.00 93.44 92 PHE A O 1
ATOM 705 N N . ASP A 1 93 ? -7.840 -1.270 7.874 1.00 94.81 93 ASP A N 1
ATOM 706 C CA . ASP A 1 93 ? -9.132 -1.812 7.435 1.00 94.81 93 ASP A CA 1
ATOM 707 C C . ASP A 1 93 ? -9.347 -1.701 5.922 1.00 94.81 93 ASP A C 1
ATOM 709 O O . ASP A 1 93 ? -10.293 -2.277 5.381 1.00 94.81 93 ASP A O 1
ATOM 713 N N . GLY A 1 94 ? -8.495 -0.949 5.228 1.00 94.69 94 GLY A N 1
ATOM 714 C CA . GLY A 1 94 ? -8.576 -0.801 3.786 1.00 94.69 94 GLY A CA 1
ATOM 715 C C . GLY A 1 94 ? -7.496 0.098 3.206 1.00 94.69 94 GLY A C 1
ATOM 716 O O . GLY A 1 94 ? -6.615 0.603 3.904 1.00 94.69 94 GLY A O 1
ATOM 717 N N . VAL A 1 95 ? -7.603 0.300 1.898 1.00 95.81 95 VAL A N 1
ATOM 718 C CA . VAL A 1 95 ? -6.711 1.153 1.114 1.00 95.81 95 VAL A CA 1
ATOM 719 C C . VAL A 1 95 ? -7.507 2.260 0.438 1.00 95.81 95 VAL A C 1
ATOM 721 O O . VAL A 1 95 ? -8.640 2.047 0.004 1.00 95.81 95 VAL A O 1
ATOM 724 N N . ASP A 1 96 ? -6.889 3.425 0.341 1.00 96.69 96 ASP A N 1
ATOM 725 C CA . ASP A 1 96 ? -7.311 4.557 -0.474 1.00 96.69 96 ASP A CA 1
ATOM 726 C C . ASP A 1 96 ? -6.258 4.743 -1.577 1.00 96.69 96 ASP A C 1
ATOM 728 O O . ASP A 1 96 ? -5.061 4.761 -1.294 1.00 96.69 96 ASP A O 1
ATOM 732 N N . ILE A 1 97 ? -6.674 4.781 -2.844 1.00 96.62 97 ILE A N 1
ATOM 733 C CA . ILE A 1 97 ? -5.752 4.924 -3.980 1.00 96.62 97 ILE A CA 1
ATOM 734 C C . ILE A 1 97 ? -5.833 6.366 -4.461 1.00 96.62 97 ILE A C 1
ATOM 736 O O . ILE A 1 97 ? -6.836 6.757 -5.057 1.00 96.62 97 ILE A O 1
ATOM 740 N N . ASP A 1 98 ? -4.756 7.115 -4.245 1.00 96.25 98 ASP A N 1
ATOM 741 C CA . ASP A 1 98 ? -4.624 8.513 -4.649 1.00 96.25 98 ASP A CA 1
ATOM 742 C C . ASP A 1 98 ? -3.647 8.601 -5.830 1.00 96.25 98 ASP A C 1
ATOM 744 O O . ASP A 1 98 ? -2.450 8.844 -5.659 1.00 96.25 98 ASP A O 1
ATOM 748 N N . TRP A 1 99 ? -4.143 8.264 -7.026 1.00 94.12 99 TRP A N 1
ATOM 749 C CA . TRP A 1 99 ? -3.376 8.292 -8.277 1.00 94.12 99 TRP A CA 1
ATOM 750 C C . TRP A 1 99 ? -3.456 9.667 -8.945 1.00 94.12 99 TRP A C 1
ATOM 752 O O . TRP A 1 99 ? -4.551 10.012 -9.445 1.00 94.12 99 TRP A O 1
#

pLDDT: mean 91.53, std 7.42, range [53.03, 98.44]

Foldseek 3Di:
DDAQEDEADAWEADQPQRATHRPDPPDDPCVLLVVLCVCVVPVSYAYEYEYADPVLCDPPDSNVCRVVVQVVDPVSVVSNVVNQVCSVVSNHPGYHYDD

InterPro domains:
  IPR001223 Glycoside hydrolase family 18, catalytic domain [PF00704] (2-99)
  IPR001223 Glycoside hydrolase family 18, catalytic domain [PS51910] (1-99)
  IPR017853 Glycoside hydrolase superfamily [SSF51445] (2-99)
  IPR050314 Glycosyl hydrolase family 18 [PTHR11177] (3-99)

Radius of gyration: 14.02 Å; chains: 1; bounding box: 34×25×40 Å

Sequence (99 aa):
GGLTHLNYAFAYIDPTSFEVTTMDAAAPISLFDEVAALKIVKPSLQLYVSIGGCTFSDNNTITQPIFGKITRSPANRQKFADNSVSLNQYGFDGVDIDW

Organism: NCBI:txid1658174

Secondary structure (DSSP, 8-state):
---SEEEEEEEEE-TTT--EEESSTTS-THHHHHHHTHHHH-TT-EEEEEEE-TTTT-TTSSSTTHHHHHHT-HHHHHHHHHHHHGGGGGT--EEEEE-